Protein AF-A0A349ESK7-F1 (afdb_monomer)

Foldseek 3Di:
DDDDDDDDDPVVVVVLCVVVVDDDPVVSVVVVVVVVVVVVVVVVVVVCVVVDDDDDDPVVVCPVVPPDD

Secondary structure (DSSP, 8-state):
---------HHHHHHHHHHH----HHHHHHHHHHHHHHHHHHHHHHTTTTTSPP-S-HHHHHHTTS---

Sequence (69 aa):
MSRTVIDIQDDLLRKAQKLTGITKKVEIVNYALKRLLEQKEFEQVLELRGKVKWEGNLDEMRRDRHGSR

Mean predicted aligned error: 7.82 Å

pLDDT: mean 89.46, std 9.67, range [56.03, 97.06]

Structure (mmCIF, N/CA/C/O backbone):
data_AF-A0A349ESK7-F1
#
_entry.id   AF-A0A349ESK7-F1
#
loop_
_atom_site.group_PDB
_atom_site.id
_atom_site.type_symbol
_atom_site.label_atom_id
_atom_site.label_alt_id
_atom_site.label_comp_id
_atom_site.label_asym_id
_atom_site.label_entity_id
_atom_site.label_seq_id
_atom_site.pdbx_PDB_ins_code
_atom_site.Cartn_x
_atom_site.Cartn_y
_atom_site.Cartn_z
_atom_site.occupancy
_atom_site.B_iso_or_equiv
_atom_site.auth_seq_id
_atom_site.auth_comp_id
_atom_site.auth_asym_id
_atom_site.auth_atom_id
_atom_site.pdbx_PDB_model_num
ATOM 1 N N . MET A 1 1 ? 8.111 11.082 11.994 1.00 62.84 1 MET A N 1
ATOM 2 C CA . MET A 1 1 ? 6.862 10.994 11.204 1.00 62.84 1 MET A CA 1
ATOM 3 C C . MET A 1 1 ? 6.035 12.240 11.461 1.00 62.84 1 MET A C 1
ATOM 5 O O . MET A 1 1 ? 5.988 12.672 12.608 1.00 62.84 1 MET A O 1
ATOM 9 N N . SER A 1 2 ? 5.409 12.810 10.431 1.00 85.94 2 SER A N 1
ATOM 10 C CA . SER A 1 2 ? 4.407 13.872 10.580 1.00 85.94 2 SER A CA 1
ATOM 11 C C . SER A 1 2 ? 3.043 13.261 10.917 1.00 85.94 2 SER A C 1
ATOM 13 O O . SER A 1 2 ? 2.717 12.161 10.472 1.00 85.94 2 SER A O 1
ATOM 15 N N . ARG A 1 3 ? 2.256 13.953 11.746 1.00 89.31 3 ARG A N 1
ATOM 16 C CA . ARG A 1 3 ? 0.887 13.553 12.085 1.00 89.31 3 ARG A CA 1
ATOM 17 C C . ARG A 1 3 ? -0.078 14.400 11.270 1.00 89.31 3 ARG A C 1
ATOM 19 O O . ARG A 1 3 ? -0.005 15.623 11.324 1.00 89.31 3 ARG A O 1
ATOM 26 N N . THR A 1 4 ? -0.992 13.747 10.568 1.00 92.81 4 THR A N 1
ATOM 27 C CA . THR A 1 4 ? -2.011 14.407 9.747 1.00 92.81 4 THR A CA 1
ATOM 28 C C . THR A 1 4 ? -3.376 13.833 10.101 1.00 92.81 4 THR A C 1
ATOM 30 O O . THR A 1 4 ? -3.503 12.629 10.328 1.00 92.81 4 THR A O 1
ATOM 33 N N . VAL A 1 5 ? -4.385 14.698 10.181 1.00 93.12 5 VAL A N 1
ATOM 34 C CA . VAL A 1 5 ? -5.788 14.300 10.335 1.00 93.12 5 VAL A CA 1
ATOM 35 C C . VAL A 1 5 ? -6.400 14.267 8.943 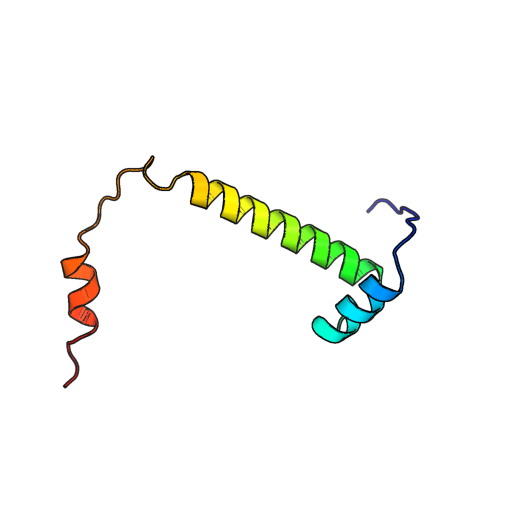1.00 93.12 5 VAL A C 1
ATOM 37 O O . VAL A 1 5 ? -6.296 15.246 8.209 1.00 93.12 5 VAL A O 1
ATOM 40 N N . ILE A 1 6 ? -6.979 13.131 8.572 1.00 91.81 6 ILE A N 1
ATOM 41 C CA . ILE A 1 6 ? -7.627 12.923 7.277 1.00 91.81 6 ILE A CA 1
ATOM 42 C C . ILE A 1 6 ? -8.966 12.230 7.497 1.00 91.81 6 ILE A C 1
ATOM 44 O O . ILE A 1 6 ? -9.070 11.344 8.350 1.00 91.81 6 ILE A O 1
ATOM 48 N N . ASP A 1 7 ? -9.959 12.608 6.701 1.00 94.50 7 ASP A N 1
ATOM 49 C CA . ASP A 1 7 ? -11.242 11.919 6.656 1.00 94.50 7 ASP A CA 1
ATOM 50 C C . ASP A 1 7 ? -11.161 10.751 5.671 1.00 94.50 7 ASP A C 1
ATOM 52 O O . ASP A 1 7 ? -10.732 10.898 4.526 1.00 94.50 7 ASP A O 1
ATOM 56 N N . ILE A 1 8 ? -11.548 9.564 6.134 1.00 91.94 8 ILE A N 1
ATOM 57 C CA . ILE A 1 8 ? -11.517 8.320 5.359 1.00 91.94 8 ILE A CA 1
ATOM 58 C C . ILE A 1 8 ? -12.930 7.754 5.343 1.00 91.94 8 ILE A C 1
ATOM 60 O O . ILE A 1 8 ? -13.576 7.680 6.386 1.00 91.94 8 ILE A O 1
ATOM 64 N N . GLN A 1 9 ? -13.396 7.310 4.175 1.00 95.12 9 GLN A N 1
ATOM 65 C CA . GLN A 1 9 ? -14.694 6.652 4.063 1.00 95.12 9 GLN A CA 1
ATOM 66 C C . GLN A 1 9 ? -14.706 5.332 4.853 1.00 95.12 9 GLN A C 1
ATOM 68 O O . GLN A 1 9 ? -13.869 4.447 4.646 1.00 95.12 9 GLN A O 1
ATOM 73 N N . ASP A 1 10 ? -15.667 5.192 5.765 1.00 93.56 10 ASP A N 1
ATOM 74 C CA . ASP A 1 10 ? -15.739 4.047 6.678 1.00 93.56 10 ASP A CA 1
ATOM 75 C C . ASP A 1 10 ? -16.035 2.723 5.963 1.00 93.56 10 ASP A C 1
ATOM 77 O O . ASP A 1 10 ? -15.577 1.666 6.402 1.00 93.56 10 ASP A O 1
A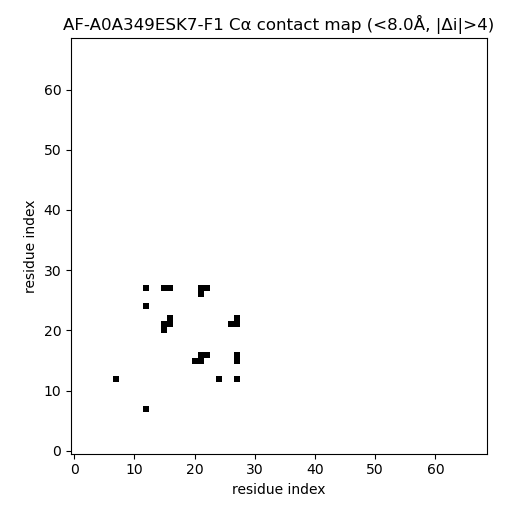TOM 81 N N . ASP A 1 11 ? -16.784 2.747 4.860 1.00 96.25 11 ASP A N 1
ATOM 82 C CA . ASP A 1 11 ? -17.086 1.546 4.083 1.00 96.25 11 ASP A CA 1
ATOM 83 C C . ASP A 1 11 ? -15.823 0.990 3.403 1.00 96.25 11 ASP A C 1
ATOM 85 O O . ASP A 1 11 ? -15.588 -0.223 3.426 1.00 96.25 11 ASP A O 1
ATOM 89 N N . LEU A 1 12 ? -14.975 1.875 2.870 1.00 94.56 12 LEU A N 1
ATOM 90 C CA . LEU A 1 12 ? -13.682 1.529 2.291 1.00 94.56 12 LEU A CA 1
ATOM 91 C C . LEU A 1 12 ? -12.748 0.952 3.356 1.00 94.56 12 LEU A C 1
ATOM 93 O O . LEU A 1 12 ? -12.139 -0.098 3.144 1.00 94.56 12 LEU A O 1
ATOM 97 N N . LEU A 1 13 ? -12.685 1.596 4.524 1.00 94.38 13 LEU A N 1
ATOM 98 C CA . LEU A 1 13 ? -11.868 1.131 5.637 1.00 94.38 13 LEU A CA 1
ATOM 99 C C . LEU A 1 13 ? -12.310 -0.259 6.112 1.00 94.38 13 LEU A C 1
ATOM 101 O O . LEU A 1 13 ? -11.471 -1.143 6.264 1.00 94.38 13 LEU A O 1
ATOM 105 N N . ARG A 1 14 ? -13.616 -0.491 6.290 1.00 95.50 14 ARG A N 1
ATOM 106 C CA . ARG A 1 14 ? -14.154 -1.801 6.700 1.00 95.50 14 ARG A CA 1
ATOM 107 C C . ARG A 1 14 ? -13.837 -2.894 5.684 1.00 95.50 14 ARG A C 1
ATOM 109 O O . ARG A 1 14 ? -13.455 -3.999 6.070 1.00 95.50 14 ARG A O 1
ATOM 116 N N . LYS A 1 15 ? -13.972 -2.602 4.386 1.00 95.56 15 LYS A N 1
ATOM 117 C CA . LYS A 1 15 ? -13.591 -3.538 3.316 1.00 95.56 15 LYS A CA 1
ATOM 118 C C . LYS A 1 15 ? -12.098 -3.853 3.373 1.00 95.56 15 LYS A C 1
ATOM 120 O O . LYS A 1 15 ? -11.730 -5.024 3.340 1.00 95.56 15 LYS A O 1
ATOM 125 N N . ALA A 1 16 ? -11.253 -2.833 3.520 1.00 94.56 16 ALA A N 1
ATOM 126 C CA . ALA A 1 16 ? -9.809 -3.007 3.634 1.00 94.56 16 ALA A CA 1
ATOM 127 C C . ALA A 1 16 ? -9.436 -3.848 4.863 1.00 94.56 16 ALA A C 1
ATOM 129 O O . ALA A 1 16 ? -8.674 -4.801 4.729 1.00 94.56 16 ALA A O 1
ATOM 130 N N . GLN A 1 17 ? -10.024 -3.574 6.030 1.00 95.19 17 GLN A N 1
ATOM 131 C CA . GLN A 1 17 ? -9.826 -4.365 7.251 1.00 95.19 17 GLN A CA 1
ATOM 132 C C . GLN A 1 17 ? -10.208 -5.834 7.036 1.00 95.19 17 GLN A C 1
ATOM 134 O O . GLN A 1 17 ? -9.436 -6.727 7.370 1.00 95.19 17 GLN A O 1
ATOM 139 N N . LYS A 1 18 ? -11.368 -6.097 6.421 1.00 96.12 18 LYS A N 1
ATOM 140 C CA . LYS A 1 18 ? -11.844 -7.463 6.160 1.00 96.12 18 LYS A CA 1
ATOM 141 C C . LYS A 1 18 ? -10.932 -8.235 5.201 1.00 96.12 18 LYS A C 1
ATOM 143 O O . LYS A 1 18 ? -10.732 -9.427 5.394 1.00 96.12 18 LYS A O 1
ATOM 148 N N . LEU A 1 19 ? -10.413 -7.573 4.165 1.00 95.88 19 LEU A N 1
ATOM 149 C CA . LEU A 1 19 ? -9.574 -8.207 3.143 1.00 95.88 19 LEU A CA 1
ATOM 150 C C . LEU A 1 19 ? -8.115 -8.372 3.581 1.00 95.88 19 LEU A C 1
ATOM 152 O O . LEU A 1 19 ? -7.475 -9.347 3.204 1.00 95.88 19 LEU A O 1
ATOM 156 N N . THR A 1 20 ? -7.584 -7.421 4.350 1.00 93.06 20 THR A N 1
ATOM 157 C CA . THR A 1 20 ? -6.166 -7.404 4.754 1.00 93.06 20 THR A CA 1
ATOM 158 C C . THR A 1 20 ? -5.923 -7.983 6.146 1.00 93.06 20 THR A C 1
ATOM 160 O O . THR A 1 20 ? -4.788 -8.314 6.471 1.00 93.06 20 THR A O 1
ATOM 163 N N . GLY A 1 21 ? -6.955 -8.076 6.992 1.00 94.94 21 GLY A N 1
ATOM 164 C CA . GLY A 1 21 ? -6.832 -8.457 8.403 1.00 94.94 21 GLY A CA 1
ATOM 165 C C . GLY A 1 21 ? -6.220 -7.373 9.301 1.00 94.94 21 GLY A C 1
ATOM 166 O O . GLY A 1 21 ? -6.107 -7.569 10.510 1.00 94.94 21 GL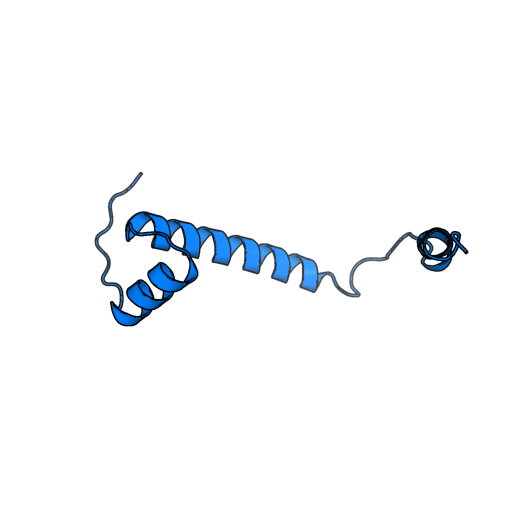Y A O 1
ATOM 167 N N . ILE A 1 22 ? -5.832 -6.222 8.744 1.00 95.75 22 ILE A N 1
ATOM 168 C CA . ILE A 1 22 ? -5.230 -5.121 9.500 1.00 95.75 22 ILE A CA 1
ATOM 169 C C . ILE A 1 22 ? -6.326 -4.415 10.296 1.00 95.75 22 ILE A C 1
ATOM 171 O O . ILE A 1 22 ? -7.374 -4.087 9.754 1.00 95.75 22 ILE A O 1
ATOM 175 N N . THR A 1 23 ? -6.091 -4.137 11.578 1.00 92.69 23 THR A N 1
ATOM 176 C CA . THR A 1 23 ? -7.088 -3.492 12.449 1.00 92.69 23 THR A CA 1
ATOM 177 C C . THR A 1 23 ? -6.886 -1.983 12.555 1.00 92.69 23 THR A C 1
ATOM 179 O O . THR A 1 23 ? -7.859 -1.226 12.600 1.00 92.69 23 THR A O 1
ATOM 182 N N . LYS A 1 24 ? -5.634 -1.511 12.559 1.00 94.00 24 LYS A N 1
ATOM 183 C CA . LYS A 1 24 ? -5.320 -0.093 12.769 1.00 94.00 24 LYS A CA 1
ATOM 184 C C . LYS A 1 24 ? -5.481 0.713 11.483 1.00 94.00 24 LYS A C 1
ATOM 186 O O . LYS A 1 24 ? -4.868 0.409 10.462 1.00 94.00 24 LYS A O 1
ATOM 191 N N . LYS A 1 25 ? -6.222 1.825 11.568 1.00 92.25 25 LYS A N 1
ATOM 192 C CA . LYS A 1 25 ? -6.463 2.736 10.432 1.00 92.25 25 LYS A CA 1
ATOM 193 C C . LYS A 1 25 ? -5.159 3.238 9.798 1.00 92.25 25 LYS A C 1
ATOM 195 O O . LYS A 1 25 ? -5.020 3.227 8.583 1.00 92.25 25 LYS A O 1
ATOM 200 N N . VAL A 1 26 ? -4.189 3.623 10.630 1.00 93.31 26 VAL A N 1
ATOM 201 C CA . VAL A 1 26 ? -2.884 4.143 10.179 1.00 93.31 26 VAL A CA 1
ATOM 202 C C . VAL A 1 26 ? -2.093 3.090 9.400 1.00 93.31 26 VAL A C 1
ATOM 204 O O . VAL A 1 26 ? -1.485 3.403 8.382 1.00 93.31 26 VAL A O 1
ATOM 207 N N . GLU A 1 27 ? -2.126 1.833 9.846 1.00 94.69 27 GLU A N 1
ATOM 208 C CA . GLU A 1 27 ? -1.425 0.738 9.169 1.00 94.69 27 GLU A CA 1
ATOM 209 C C . GLU A 1 27 ? -2.055 0.441 7.805 1.00 94.69 27 GLU A C 1
ATOM 211 O O . GLU A 1 27 ? -1.323 0.242 6.841 1.00 94.69 27 GLU A O 1
ATOM 216 N N . ILE A 1 28 ? -3.386 0.512 7.688 1.00 95.81 28 ILE A N 1
ATOM 217 C CA . ILE A 1 28 ? -4.086 0.371 6.400 1.00 95.81 28 ILE A CA 1
ATOM 218 C C . ILE A 1 28 ? -3.688 1.475 5.428 1.00 95.81 28 ILE A C 1
ATOM 220 O O . ILE A 1 28 ? -3.419 1.189 4.265 1.00 95.81 28 ILE A O 1
ATOM 224 N N . VAL A 1 29 ? -3.630 2.726 5.890 1.00 94.25 29 VAL A N 1
ATOM 225 C CA . VAL A 1 29 ? -3.239 3.859 5.039 1.00 94.25 29 VAL A CA 1
ATOM 226 C C . VAL A 1 29 ? -1.799 3.695 4.553 1.00 94.25 29 VAL A C 1
ATOM 228 O O . VAL A 1 29 ? -1.542 3.798 3.356 1.00 94.25 29 VAL A O 1
ATOM 231 N N . ASN A 1 30 ? -0.868 3.362 5.449 1.00 94.94 30 ASN A N 1
ATOM 232 C CA . ASN A 1 30 ? 0.528 3.125 5.073 1.00 94.94 30 ASN A CA 1
ATOM 233 C C . ASN A 1 30 ? 0.671 1.937 4.114 1.00 94.94 30 ASN A C 1
ATOM 235 O O . ASN A 1 30 ? 1.429 2.008 3.147 1.00 94.94 30 ASN A O 1
ATOM 239 N N . TYR A 1 31 ? -0.079 0.860 4.354 1.00 95.81 31 TYR A N 1
ATOM 240 C CA . TYR A 1 31 ? -0.122 -0.295 3.466 1.00 95.81 31 TYR A CA 1
ATOM 241 C C . TYR A 1 31 ? -0.637 0.092 2.075 1.00 95.81 31 TYR A C 1
ATOM 243 O O . TYR A 1 31 ? -0.003 -0.239 1.076 1.00 95.81 31 TYR A O 1
ATOM 251 N N . ALA A 1 32 ? -1.738 0.842 1.997 1.00 95.19 32 ALA A N 1
ATOM 252 C CA . ALA A 1 32 ? -2.311 1.297 0.735 1.00 95.19 32 ALA A CA 1
ATOM 253 C C . ALA A 1 32 ? -1.338 2.185 -0.056 1.00 95.19 32 ALA A C 1
ATOM 255 O O . ALA A 1 32 ? -1.166 1.977 -1.255 1.00 95.19 32 ALA A O 1
ATOM 256 N N . LEU A 1 33 ? -0.652 3.119 0.613 1.00 95.75 33 LEU A N 1
ATOM 257 C CA . LEU A 1 33 ? 0.367 3.967 -0.015 1.00 95.75 33 LEU A CA 1
ATOM 258 C C . LEU A 1 33 ? 1.536 3.143 -0.562 1.00 95.75 33 LEU A C 1
ATOM 260 O O . LEU A 1 33 ? 1.952 3.350 -1.699 1.00 95.75 33 LEU A O 1
ATOM 264 N N . LYS A 1 34 ? 2.028 2.167 0.210 1.00 96.88 34 LYS A N 1
ATOM 265 C CA . LYS A 1 34 ? 3.094 1.268 -0.246 1.00 96.88 34 LYS A CA 1
ATOM 266 C C . LYS A 1 34 ? 2.662 0.469 -1.478 1.00 96.88 34 LYS A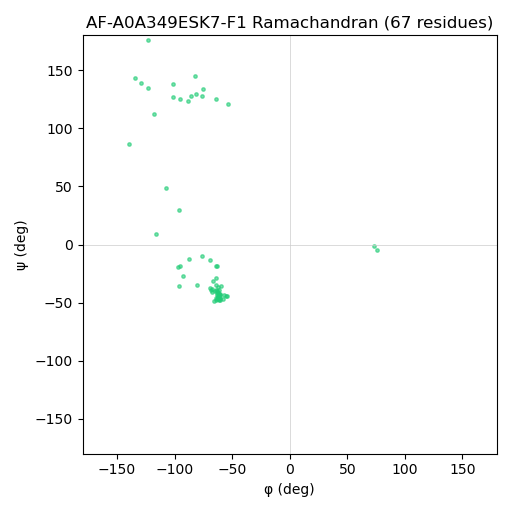 C 1
ATOM 268 O O . LYS A 1 34 ? 3.387 0.432 -2.465 1.00 96.88 34 LYS A O 1
ATOM 273 N N . ARG A 1 35 ? 1.463 -0.121 -1.447 1.00 96.25 35 ARG A N 1
ATOM 274 C CA . ARG A 1 35 ? 0.917 -0.891 -2.577 1.00 96.25 35 ARG A CA 1
ATOM 275 C C . ARG A 1 35 ? 0.719 -0.037 -3.824 1.00 96.25 35 ARG A C 1
ATOM 277 O O . ARG A 1 35 ? 0.954 -0.526 -4.923 1.00 96.25 35 ARG A O 1
ATOM 284 N N . LEU A 1 36 ? 0.310 1.222 -3.665 1.00 96.81 36 LEU A N 1
ATOM 285 C CA . LEU A 1 36 ? 0.180 2.158 -4.780 1.00 96.81 36 LEU A CA 1
ATOM 286 C C . LEU A 1 36 ? 1.534 2.424 -5.451 1.00 96.81 36 LEU A C 1
ATOM 288 O O . LEU A 1 36 ? 1.603 2.429 -6.676 1.00 96.81 36 LEU A O 1
ATOM 292 N N . LEU A 1 37 ? 2.595 2.621 -4.666 1.00 97.06 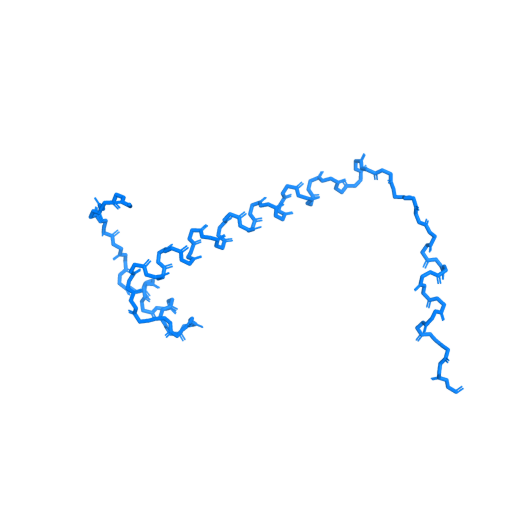37 LEU A N 1
ATOM 293 C CA . LEU A 1 37 ? 3.942 2.829 -5.203 1.00 97.06 37 LEU A CA 1
ATOM 294 C C . LEU A 1 37 ? 4.459 1.585 -5.925 1.00 97.06 37 LEU A C 1
ATOM 296 O O . LEU A 1 37 ? 4.850 1.696 -7.080 1.00 97.06 37 LEU A O 1
ATOM 300 N N . GLU A 1 38 ? 4.359 0.407 -5.304 1.00 96.38 38 GLU A N 1
ATOM 301 C CA . GLU A 1 38 ? 4.744 -0.865 -5.937 1.00 96.38 38 GLU A CA 1
ATOM 302 C C . GLU A 1 38 ? 4.016 -1.061 -7.277 1.00 96.38 38 GLU A C 1
ATOM 304 O O . GLU A 1 38 ? 4.620 -1.413 -8.287 1.00 96.38 38 GLU A O 1
ATOM 309 N N . GLN A 1 39 ? 2.712 -0.772 -7.314 1.00 96.75 39 GLN A N 1
ATOM 310 C CA . GLN A 1 39 ? 1.920 -0.848 -8.539 1.00 96.75 39 GLN A CA 1
ATOM 311 C C . GLN A 1 39 ? 2.441 0.109 -9.624 1.00 96.75 39 GLN A C 1
ATOM 313 O O . GLN A 1 39 ? 2.534 -0.277 -10.788 1.00 96.75 39 GLN A O 1
ATOM 318 N N . LYS A 1 40 ? 2.804 1.343 -9.258 1.00 96.38 40 LYS A N 1
ATOM 319 C CA . LYS A 1 40 ? 3.342 2.339 -10.197 1.00 96.38 40 LYS A CA 1
ATOM 320 C C . LYS A 1 40 ? 4.733 1.968 -10.706 1.00 96.38 40 LYS A C 1
ATOM 322 O O . LYS A 1 40 ? 5.009 2.163 -11.885 1.00 96.38 40 LYS A O 1
ATOM 327 N N . GLU A 1 41 ? 5.577 1.395 -9.857 1.00 95.31 41 GLU A N 1
ATOM 328 C CA . GLU A 1 41 ? 6.880 0.858 -10.261 1.00 95.31 41 GLU A CA 1
ATOM 329 C C . GLU A 1 41 ? 6.711 -0.269 -11.289 1.00 95.31 41 GLU A C 1
ATOM 331 O O . GLU A 1 41 ? 7.379 -0.274 -12.323 1.00 95.31 41 GLU A O 1
ATOM 336 N N . PHE A 1 42 ? 5.761 -1.185 -11.070 1.00 94.75 42 PHE A N 1
ATOM 337 C CA . PHE A 1 42 ? 5.459 -2.221 -12.058 1.00 94.75 42 PHE A CA 1
ATOM 338 C C . PHE A 1 42 ? 4.931 -1.641 -13.372 1.00 94.75 42 PHE A C 1
ATOM 340 O O . PHE A 1 42 ? 5.347 -2.090 -14.438 1.00 94.75 42 PHE A O 1
ATOM 347 N N . GLU A 1 43 ? 4.054 -0.637 -13.325 1.00 95.19 43 GLU A N 1
ATOM 348 C CA . GLU A 1 43 ? 3.564 0.048 -14.527 1.00 95.19 43 GLU A CA 1
ATOM 349 C C . GLU A 1 43 ? 4.713 0.647 -15.351 1.00 95.19 43 GLU A C 1
ATOM 351 O O . GLU A 1 43 ? 4.759 0.434 -16.561 1.00 95.19 43 GLU A O 1
ATOM 356 N N . GLN A 1 44 ? 5.693 1.286 -14.707 1.00 93.00 44 GLN A N 1
ATOM 357 C CA . GLN A 1 44 ? 6.884 1.815 -15.385 1.00 93.00 44 GLN A CA 1
ATOM 358 C C . GLN A 1 44 ? 7.708 0.717 -16.066 1.00 93.00 44 GLN A C 1
ATOM 360 O O . GLN A 1 44 ? 8.186 0.896 -17.185 1.00 93.00 44 GLN A O 1
ATOM 365 N N . VAL A 1 45 ? 7.851 -0.450 -15.433 1.00 92.06 45 VAL A N 1
ATOM 366 C CA . VAL A 1 45 ? 8.526 -1.594 -16.063 1.00 92.06 45 VAL A CA 1
ATOM 367 C C . VAL A 1 45 ? 7.743 -2.082 -17.284 1.00 92.06 45 VAL A C 1
ATOM 369 O O . VAL A 1 45 ? 8.337 -2.390 -18.317 1.00 92.06 45 VAL A O 1
ATOM 372 N N . LEU A 1 46 ? 6.410 -2.120 -17.210 1.00 91.88 46 LEU A N 1
ATOM 373 C CA . LEU A 1 46 ? 5.568 -2.521 -18.339 1.00 91.88 46 LEU A CA 1
ATOM 374 C C . LEU A 1 46 ? 5.675 -1.548 -19.524 1.00 91.88 46 LEU A C 1
ATOM 376 O O . LEU A 1 46 ? 5.561 -1.985 -20.670 1.00 91.88 46 LEU A O 1
ATOM 380 N N . GLU A 1 47 ? 5.968 -0.267 -19.291 1.00 91.81 47 GLU A N 1
ATOM 381 C CA . GLU A 1 47 ? 6.231 0.705 -20.363 1.00 91.81 47 GLU A CA 1
ATOM 382 C C . GLU A 1 47 ? 7.487 0.393 -21.188 1.00 91.81 47 GLU A C 1
ATOM 384 O O . GLU A 1 47 ? 7.619 0.905 -22.305 1.00 91.81 47 GLU A O 1
ATOM 389 N N . LEU A 1 48 ? 8.405 -0.435 -20.675 1.00 89.44 48 LEU A N 1
ATOM 390 C CA . LEU A 1 48 ? 9.590 -0.896 -21.405 1.00 89.44 48 LEU A CA 1
ATOM 391 C C . LEU A 1 48 ? 9.262 -1.983 -22.437 1.00 89.44 48 LEU A C 1
ATOM 393 O O . LEU A 1 48 ? 10.108 -2.317 -23.273 1.00 89.44 48 LEU A O 1
ATOM 397 N N . ARG A 1 49 ? 8.038 -2.530 -22.423 1.00 86.50 49 ARG A N 1
ATOM 398 C CA . ARG A 1 49 ? 7.590 -3.552 -23.375 1.00 86.50 49 ARG A CA 1
ATOM 399 C C . ARG A 1 49 ? 7.803 -3.079 -24.816 1.00 86.50 49 ARG A C 1
ATOM 401 O O . ARG A 1 49 ? 7.248 -2.073 -25.242 1.00 86.50 49 ARG A O 1
ATOM 408 N N . GLY A 1 50 ? 8.597 -3.836 -25.572 1.00 88.06 50 GLY A N 1
ATOM 409 C CA . GLY A 1 50 ? 8.908 -3.542 -26.976 1.00 88.06 50 GLY A CA 1
ATOM 410 C C . GLY A 1 50 ? 9.912 -2.404 -27.197 1.00 88.06 50 GLY A C 1
ATOM 411 O O . GLY A 1 50 ? 10.311 -2.187 -28.336 1.00 88.06 50 GLY A O 1
ATOM 412 N N . LYS A 1 51 ? 10.347 -1.704 -26.140 1.00 91.12 51 LYS A N 1
ATOM 413 C CA . LYS A 1 51 ? 11.394 -0.669 -26.208 1.00 91.12 51 LYS A CA 1
ATOM 414 C C . LYS A 1 51 ? 12.784 -1.224 -25.916 1.00 91.12 51 LYS A C 1
ATOM 416 O O . LYS A 1 51 ? 13.773 -0.674 -26.387 1.00 91.12 51 LYS A O 1
ATOM 421 N N . VAL A 1 52 ? 12.862 -2.300 -25.134 1.00 87.88 52 VAL A N 1
ATOM 422 C CA . VAL A 1 52 ? 14.127 -2.948 -24.773 1.00 87.88 52 VAL A CA 1
ATOM 423 C C . VAL A 1 52 ? 14.357 -4.198 -25.614 1.00 87.88 52 VAL A C 1
ATOM 425 O O . VAL A 1 52 ? 13.435 -4.982 -25.857 1.00 87.88 52 VAL A O 1
ATOM 428 N N . LYS A 1 53 ? 15.601 -4.388 -26.062 1.00 87.25 53 LYS A N 1
ATOM 429 C CA . LYS A 1 53 ? 16.019 -5.618 -26.732 1.00 87.25 53 LYS A CA 1
ATOM 430 C C . LYS A 1 53 ? 16.206 -6.701 -25.676 1.00 87.25 53 LYS A C 1
ATOM 432 O O . LYS A 1 53 ? 16.909 -6.503 -24.692 1.00 87.25 53 LYS A O 1
ATOM 437 N N . TRP A 1 54 ? 15.565 -7.839 -25.888 1.00 84.81 54 TRP A N 1
ATOM 438 C CA . TRP A 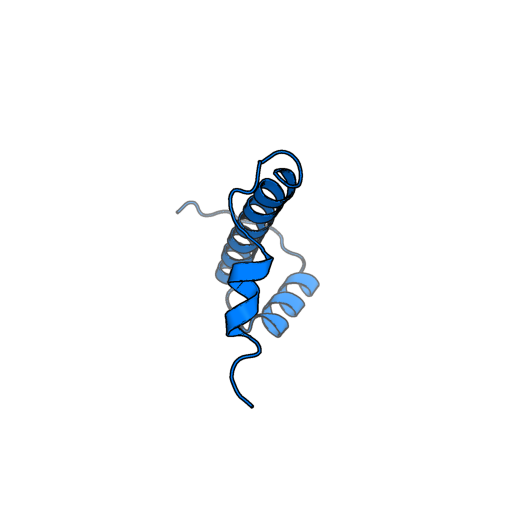1 54 ? 15.748 -9.006 -25.042 1.00 84.81 54 TRP A CA 1
ATOM 439 C C . TRP A 1 54 ? 16.924 -9.843 -25.567 1.00 84.81 54 TRP A C 1
ATOM 441 O O . TRP A 1 54 ? 16.928 -10.223 -26.736 1.00 84.81 54 TRP A O 1
ATOM 451 N N . GLU A 1 55 ? 17.921 -10.104 -24.720 1.00 87.56 55 GLU A N 1
ATOM 452 C CA . GLU A 1 55 ? 19.162 -10.822 -25.064 1.00 87.56 55 GLU A CA 1
ATOM 453 C C . GLU A 1 55 ? 19.197 -12.236 -24.459 1.00 87.56 55 GLU A C 1
ATOM 455 O O . GLU A 1 55 ? 20.161 -12.632 -23.814 1.00 87.56 55 GLU A O 1
ATOM 460 N N . GLY A 1 56 ? 18.121 -13.004 -24.628 1.00 85.38 56 GLY A N 1
ATOM 461 C CA . GLY A 1 56 ? 18.089 -14.418 -24.253 1.00 85.38 56 GLY A CA 1
ATOM 462 C C . GLY A 1 56 ? 17.720 -15.312 -25.433 1.00 85.38 56 GLY A C 1
ATOM 463 O O . GLY A 1 56 ? 17.376 -14.833 -26.515 1.00 85.38 56 GLY A O 1
ATOM 464 N N . ASN A 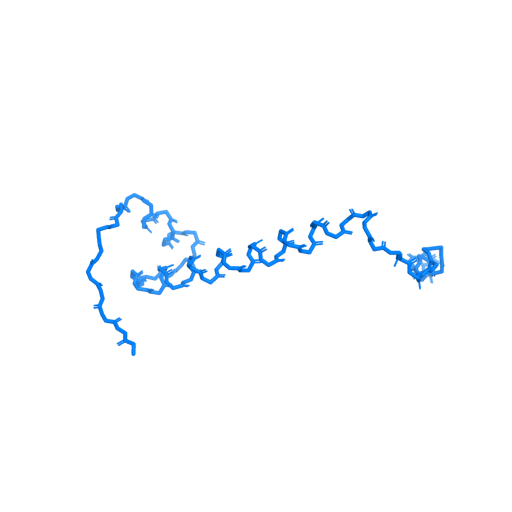1 57 ? 17.743 -16.627 -25.221 1.00 87.00 57 ASN A N 1
ATOM 465 C CA . ASN A 1 57 ? 17.162 -17.590 -26.150 1.00 87.00 57 ASN A CA 1
ATOM 466 C C . ASN A 1 57 ? 16.027 -18.355 -25.451 1.00 87.00 57 ASN A C 1
ATOM 468 O O . ASN A 1 57 ? 16.233 -19.100 -24.492 1.00 87.00 57 ASN A O 1
ATOM 472 N N . LEU A 1 58 ? 14.800 -18.111 -25.924 1.00 85.31 58 LEU A N 1
ATOM 473 C CA . LEU A 1 58 ? 13.568 -18.627 -25.324 1.00 85.31 58 LEU A CA 1
ATOM 474 C C . LEU A 1 58 ? 13.499 -20.147 -25.397 1.00 85.31 58 LEU A C 1
ATOM 476 O O . LEU A 1 58 ? 12.967 -20.768 -24.480 1.00 85.31 58 LEU A O 1
ATOM 480 N N . ASP A 1 59 ? 14.018 -20.733 -26.472 1.00 86.06 59 ASP A N 1
ATOM 481 C CA . ASP A 1 59 ? 13.970 -22.173 -26.668 1.00 86.06 59 ASP A CA 1
ATOM 482 C C . ASP A 1 59 ? 14.867 -22.870 -25.649 1.00 86.06 59 ASP A C 1
ATOM 484 O O . ASP A 1 59 ? 14.449 -23.864 -25.063 1.00 86.06 59 ASP A O 1
ATOM 488 N N . GLU A 1 60 ? 16.041 -22.308 -25.338 1.00 87.25 60 GLU A N 1
ATOM 489 C CA . GLU A 1 60 ? 16.957 -22.893 -24.349 1.00 87.25 60 GLU A CA 1
ATOM 490 C C . GLU A 1 60 ? 16.367 -22.925 -22.950 1.00 87.25 60 GLU A C 1
ATOM 492 O O . GLU A 1 60 ? 16.343 -23.980 -22.321 1.00 87.25 60 GLU A O 1
ATOM 497 N N . MET A 1 61 ? 15.795 -21.806 -22.504 1.00 86.12 61 MET A N 1
ATOM 498 C CA . MET A 1 61 ? 15.193 -21.682 -21.172 1.00 86.12 61 MET A CA 1
ATOM 499 C C . MET A 1 61 ? 13.987 -22.611 -20.962 1.00 86.12 61 MET A C 1
ATOM 501 O O . MET A 1 61 ? 13.542 -22.822 -19.834 1.00 86.12 61 MET A O 1
ATOM 505 N N . ARG A 1 62 ? 13.391 -23.124 -22.044 1.00 87.81 62 ARG A N 1
ATOM 506 C CA . ARG A 1 62 ? 12.207 -23.991 -21.994 1.00 87.81 62 ARG A CA 1
ATOM 507 C C . ARG A 1 62 ? 12.546 -25.476 -22.025 1.00 87.81 62 ARG A C 1
ATOM 509 O O . ARG A 1 62 ? 11.688 -26.266 -21.625 1.00 87.81 62 ARG A O 1
ATOM 516 N N . ARG A 1 63 ? 13.755 -25.856 -22.458 1.00 84.19 63 ARG A N 1
ATOM 517 C CA . ARG A 1 63 ? 14.183 -27.264 -22.557 1.00 84.19 63 ARG A CA 1
ATOM 518 C C . ARG A 1 63 ? 14.142 -27.982 -21.205 1.00 84.19 63 ARG A C 1
ATOM 520 O O . ARG A 1 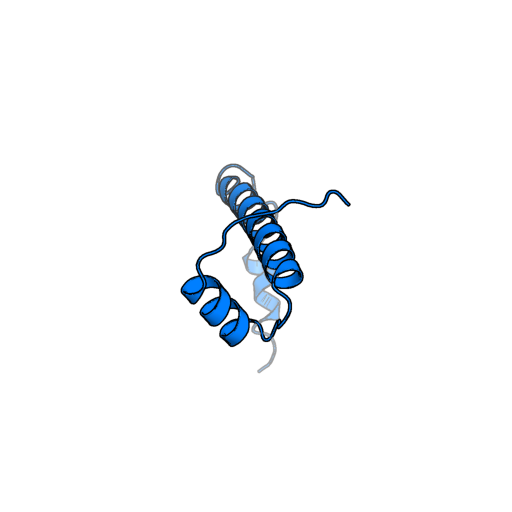63 ? 13.682 -29.119 -21.148 1.00 84.19 63 ARG A O 1
ATOM 527 N N . ASP A 1 64 ? 14.457 -27.285 -20.115 1.00 71.31 64 ASP A N 1
ATOM 528 C CA . ASP A 1 64 ? 14.471 -27.860 -18.759 1.00 71.31 64 ASP A CA 1
ATOM 529 C C . ASP A 1 64 ? 13.077 -28.220 -18.213 1.00 71.31 64 ASP A C 1
ATOM 531 O O . ASP A 1 64 ? 12.954 -28.940 -17.225 1.00 71.31 64 ASP A O 1
ATOM 535 N N . ARG A 1 65 ? 11.995 -27.757 -18.855 1.00 67.31 65 ARG A N 1
ATOM 536 C CA . ARG A 1 65 ? 10.618 -27.994 -18.382 1.00 67.31 65 ARG A CA 1
ATOM 537 C C . ARG A 1 65 ? 9.999 -29.295 -18.884 1.00 67.31 65 ARG A C 1
ATOM 539 O O . ARG A 1 65 ? 8.957 -29.698 -18.376 1.00 67.31 65 ARG A O 1
ATOM 546 N N . HIS A 1 66 ? 10.620 -29.946 -19.867 1.00 63.78 66 HIS A N 1
ATOM 547 C CA . HIS A 1 66 ? 10.106 -31.173 -20.487 1.00 63.78 66 HIS A CA 1
ATOM 548 C C . HIS A 1 66 ? 11.009 -32.403 -20.261 1.00 63.78 66 HIS A C 1
ATOM 550 O O . HIS A 1 66 ? 10.749 -33.455 -20.835 1.00 63.78 66 HIS A O 1
ATOM 556 N N . GLY A 1 67 ? 12.027 -32.297 -19.397 1.00 62.44 67 GLY A N 1
ATOM 557 C CA . GLY A 1 67 ? 13.033 -33.339 -19.132 1.00 62.44 67 GLY A CA 1
ATOM 558 C C . GLY A 1 67 ? 12.780 -34.243 -17.916 1.00 62.44 67 GLY A C 1
ATOM 559 O O . GLY A 1 67 ? 13.730 -34.696 -17.287 1.00 62.44 67 GLY A O 1
ATOM 560 N N . SER A 1 68 ? 11.528 -34.500 -17.540 1.00 58.12 68 SER A N 1
ATOM 561 C CA . SER A 1 68 ? 11.193 -35.573 -16.589 1.00 58.12 68 SER A CA 1
ATOM 562 C C . SER A 1 68 ? 9.935 -36.288 -17.049 1.00 58.12 68 SER A C 1
ATOM 564 O O . SER A 1 68 ? 8.814 -35.939 -16.673 1.00 58.12 68 SER A O 1
ATOM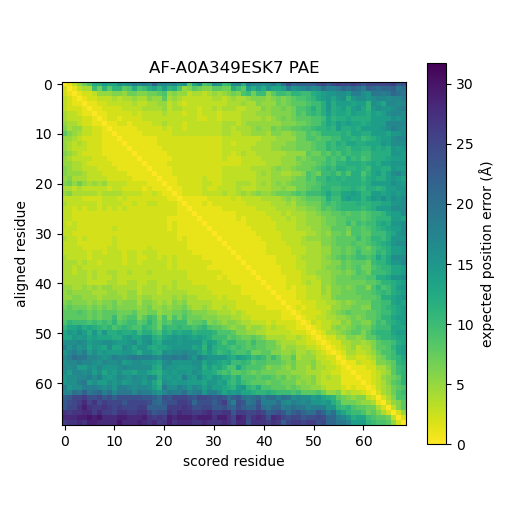 566 N N . ARG A 1 69 ? 10.142 -37.279 -17.908 1.00 56.03 69 ARG A N 1
ATOM 567 C CA . ARG A 1 69 ? 9.224 -38.389 -18.106 1.00 56.03 69 ARG A CA 1
ATOM 568 C C . ARG A 1 69 ? 10.030 -39.661 -18.274 1.00 56.03 69 ARG A C 1
ATOM 570 O O . ARG A 1 69 ? 11.092 -39.573 -18.926 1.00 56.03 69 ARG A O 1
#

Radius of gyration: 21.01 Å; Cα contacts (8 Å, |Δi|>4): 12; chains: 1; bounding box: 36×53×40 Å

Solvent-accessible surface area (backbone atoms only — not comparable to full-atom values): 4574 Å² total; per-residue (Å²): 136,87,88,80,92,78,92,72,65,65,69,59,50,52,52,48,28,71,76,68,70,51,83,52,70,68,58,49,53,53,48,52,55,51,52,52,50,54,51,51,55,51,51,58,56,57,68,43,67,90,73,62,87,80,93,76,60,71,68,66,77,49,53,78,79,72,74,83,128